Protein AF-A0A072NRT0-F1 (afdb_monomer_lite)

Structure (mmCIF, N/CA/C/O backbone):
data_AF-A0A072NRT0-F1
#
_entry.id   AF-A0A072NRT0-F1
#
loop_
_atom_site.group_PDB
_atom_site.id
_atom_site.type_symbol
_atom_site.label_atom_id
_atom_site.label_alt_id
_atom_site.label_comp_id
_atom_site.label_asym_id
_atom_site.label_entity_id
_atom_site.label_seq_id
_atom_site.pdbx_PDB_ins_code
_atom_site.Cartn_x
_atom_site.Cartn_y
_atom_site.Cartn_z
_atom_site.occupancy
_atom_site.B_iso_or_equiv
_atom_site.auth_seq_id
_atom_site.auth_comp_id
_atom_site.auth_asym_id
_atom_site.auth_atom_id
_atom_site.pdbx_PDB_model_num
ATOM 1 N N . MET A 1 1 ? -15.507 -9.420 -20.491 1.00 41.38 1 MET A N 1
ATOM 2 C CA . MET A 1 1 ? -14.315 -8.795 -19.876 1.00 41.38 1 MET A CA 1
ATOM 3 C C . MET A 1 1 ? -14.195 -7.370 -20.394 1.00 41.38 1 MET A C 1
ATOM 5 O O . MET A 1 1 ? -14.150 -7.195 -21.605 1.00 41.38 1 MET A O 1
ATOM 9 N N . ARG A 1 2 ? -14.222 -6.352 -19.523 1.00 48.41 2 ARG A N 1
ATOM 10 C CA . ARG A 1 2 ? -13.907 -4.970 -19.929 1.00 48.41 2 ARG A CA 1
ATOM 11 C C . ARG A 1 2 ? -12.390 -4.874 -20.108 1.00 48.41 2 ARG A C 1
ATOM 13 O O . ARG A 1 2 ? -11.661 -5.237 -19.193 1.00 48.41 2 ARG A O 1
ATOM 20 N N . LEU A 1 3 ? -11.928 -4.426 -21.275 1.00 56.47 3 LEU A N 1
ATOM 21 C CA . LEU A 1 3 ? -10.517 -4.104 -21.497 1.00 56.47 3 LEU A CA 1
ATOM 22 C C . LEU A 1 3 ? -10.153 -2.933 -20.578 1.00 56.47 3 LEU A C 1
ATOM 24 O O . LEU A 1 3 ? -10.643 -1.821 -20.771 1.00 56.47 3 LEU A O 1
ATOM 28 N N . VAL A 1 4 ? -9.339 -3.189 -19.554 1.00 70.00 4 VAL A N 1
ATOM 29 C CA . VAL A 1 4 ? -8.794 -2.120 -18.714 1.00 70.00 4 VAL A CA 1
ATOM 30 C C . VAL A 1 4 ? -7.742 -1.395 -19.544 1.00 70.00 4 VAL A C 1
ATOM 32 O O . VAL A 1 4 ? -6.797 -2.009 -20.040 1.00 70.00 4 VAL A O 1
ATOM 35 N N . ARG A 1 5 ? -7.935 -0.093 -19.756 1.00 84.75 5 ARG A N 1
ATOM 36 C CA . ARG A 1 5 ? -7.012 0.725 -20.542 1.00 84.75 5 ARG A CA 1
ATOM 37 C C . ARG A 1 5 ? -5.712 0.890 -19.754 1.00 84.75 5 ARG A C 1
ATOM 39 O O . ARG A 1 5 ? -5.728 1.504 -18.692 1.00 84.75 5 ARG A O 1
ATOM 46 N N . LYS A 1 6 ? -4.614 0.335 -20.270 1.00 91.56 6 LYS A N 1
ATOM 47 C CA . LYS A 1 6 ? -3.281 0.483 -19.673 1.00 91.56 6 LYS A CA 1
ATOM 48 C C . LYS A 1 6 ? -2.715 1.878 -19.947 1.00 91.56 6 LYS A C 1
ATOM 50 O O . LYS A 1 6 ? -2.965 2.456 -21.009 1.00 91.56 6 LYS A O 1
ATOM 55 N N . VAL A 1 7 ? -1.962 2.410 -18.988 1.00 94.25 7 VAL A N 1
ATOM 56 C CA . VAL A 1 7 ? -1.223 3.671 -19.125 1.00 94.25 7 VAL A CA 1
ATOM 57 C C . VAL A 1 7 ? 0.188 3.367 -19.615 1.00 94.25 7 VAL A C 1
ATOM 59 O O . VAL A 1 7 ? 0.830 2.442 -19.130 1.00 94.25 7 VAL A O 1
ATOM 62 N N . LYS A 1 8 ? 0.683 4.134 -20.584 1.00 94.94 8 LYS A N 1
ATOM 63 C CA . LYS A 1 8 ? 2.015 3.922 -21.158 1.00 94.94 8 LYS A CA 1
ATOM 64 C C . LYS A 1 8 ? 3.107 4.420 -20.221 1.00 94.94 8 LYS A C 1
ATOM 66 O O . LYS A 1 8 ? 3.031 5.565 -19.768 1.00 94.94 8 LYS A O 1
ATOM 71 N N . LEU A 1 9 ? 4.148 3.618 -20.004 1.00 95.00 9 LEU A N 1
ATOM 72 C CA . LEU A 1 9 ? 5.311 3.992 -19.194 1.00 95.00 9 LEU A CA 1
ATOM 73 C C . LEU A 1 9 ? 5.952 5.301 -19.683 1.00 95.00 9 LEU A C 1
ATOM 75 O O . LEU A 1 9 ? 6.331 6.149 -18.877 1.00 95.00 9 LEU A O 1
ATOM 79 N N . SER A 1 10 ? 6.036 5.497 -21.001 1.00 93.81 10 SER A N 1
ATOM 80 C CA . SER A 1 10 ? 6.596 6.709 -21.613 1.00 93.81 10 SER A CA 1
ATOM 81 C C . SER A 1 10 ? 5.848 7.999 -21.253 1.00 93.81 10 SER A C 1
ATOM 83 O O . SER A 1 10 ? 6.441 9.075 -21.297 1.00 93.81 10 SER A O 1
ATOM 85 N N . SER A 1 11 ? 4.569 7.895 -20.879 1.00 95.38 11 SER A N 1
ATOM 86 C CA . SER A 1 11 ? 3.707 9.033 -20.535 1.00 95.38 11 SER A CA 1
ATOM 87 C C . SER A 1 11 ? 3.702 9.395 -19.048 1.00 95.38 11 SER A C 1
ATOM 89 O O . SER A 1 11 ? 3.179 10.447 -18.682 1.00 95.38 11 SER A O 1
ATOM 91 N N . LEU A 1 12 ? 4.266 8.537 -18.194 1.00 95.19 12 LEU A N 1
ATOM 92 C CA . LEU A 1 12 ? 4.328 8.760 -16.753 1.00 95.19 12 LEU A CA 1
ATOM 93 C C . LEU A 1 12 ? 5.502 9.668 -16.373 1.00 95.19 12 LEU A C 1
ATOM 95 O O . LEU A 1 12 ? 6.533 9.711 -17.052 1.00 95.19 12 LEU A O 1
ATOM 99 N N . GLN A 1 13 ? 5.335 10.379 -15.257 1.00 96.50 13 GLN A N 1
ATOM 100 C CA . GLN A 1 13 ? 6.399 11.181 -14.666 1.00 96.50 13 GLN A CA 1
ATOM 101 C C . GLN A 1 13 ? 7.486 10.272 -14.099 1.00 96.50 13 GLN A C 1
ATOM 103 O O . GLN A 1 13 ? 7.207 9.209 -13.555 1.00 96.50 13 GLN A O 1
ATOM 108 N N . ASP A 1 14 ? 8.730 10.724 -14.183 1.00 96.69 14 ASP A N 1
ATOM 109 C CA . ASP A 1 14 ? 9.903 9.956 -13.765 1.00 96.69 14 ASP A CA 1
ATOM 110 C C . ASP A 1 14 ? 9.899 9.586 -12.271 1.00 96.69 14 ASP A C 1
ATOM 112 O O . ASP A 1 14 ? 10.478 8.570 -11.894 1.00 96.69 14 ASP A O 1
ATOM 116 N N . THR A 1 15 ? 9.200 10.363 -11.440 1.00 96.12 15 THR A N 1
ATOM 117 C CA . THR A 1 15 ? 9.034 10.137 -9.996 1.00 96.12 15 THR A CA 1
ATOM 118 C C . THR A 1 15 ? 7.866 9.219 -9.639 1.00 96.12 15 THR A C 1
ATOM 120 O O . THR A 1 15 ? 7.680 8.922 -8.464 1.00 96.12 15 THR A O 1
ATOM 123 N N . THR A 1 16 ? 7.041 8.800 -10.604 1.00 95.94 16 THR A N 1
ATOM 124 C CA . THR A 1 16 ? 5.929 7.884 -10.331 1.00 95.94 16 THR A CA 1
ATOM 125 C C . THR A 1 16 ? 6.471 6.525 -9.891 1.00 95.94 16 THR A C 1
ATOM 127 O O . THR A 1 16 ? 7.338 5.962 -10.559 1.00 95.94 16 THR A O 1
ATOM 130 N N . GLU A 1 17 ? 5.950 6.003 -8.782 1.00 96.31 17 GLU A N 1
ATOM 131 C CA . GLU A 1 17 ? 6.280 4.672 -8.274 1.00 96.31 17 GLU A CA 1
ATOM 132 C C . GLU A 1 17 ? 5.456 3.601 -8.998 1.00 96.31 17 GLU A C 1
ATOM 134 O O . GLU A 1 17 ? 4.252 3.751 -9.235 1.00 96.31 17 GLU A O 1
ATOM 139 N N . ILE A 1 18 ? 6.115 2.508 -9.372 1.00 95.75 18 ILE A N 1
ATOM 140 C CA . ILE A 1 18 ? 5.543 1.400 -10.133 1.00 95.75 18 ILE A CA 1
ATOM 141 C C . ILE A 1 18 ? 6.066 0.067 -9.593 1.00 95.75 18 ILE A C 1
ATOM 143 O O . ILE A 1 18 ? 7.194 -0.025 -9.109 1.00 95.75 18 ILE A O 1
ATOM 147 N N . ALA A 1 19 ? 5.255 -0.981 -9.692 1.00 94.94 19 ALA A N 1
ATOM 148 C CA . ALA A 1 19 ? 5.634 -2.322 -9.258 1.00 94.94 19 ALA A CA 1
ATOM 149 C C . ALA A 1 19 ? 4.965 -3.397 -10.117 1.00 94.94 19 ALA A C 1
ATOM 151 O O . ALA A 1 19 ? 3.938 -3.162 -10.761 1.00 94.94 19 ALA A O 1
ATOM 152 N N . ILE A 1 20 ? 5.535 -4.599 -10.081 1.00 93.06 20 ILE A N 1
ATOM 153 C CA . ILE A 1 20 ? 4.902 -5.802 -10.625 1.00 93.06 20 ILE A CA 1
ATOM 154 C C . ILE A 1 20 ? 3.913 -6.328 -9.583 1.00 93.06 20 ILE A C 1
ATOM 156 O O . ILE A 1 20 ? 4.223 -6.410 -8.388 1.00 93.06 20 ILE A O 1
ATOM 160 N N . LYS A 1 21 ? 2.707 -6.697 -10.018 1.00 90.81 21 LYS A N 1
ATOM 161 C CA . LYS A 1 21 ? 1.695 -7.257 -9.122 1.00 90.81 21 LYS A CA 1
ATOM 162 C C . LYS A 1 21 ? 2.211 -8.531 -8.441 1.00 90.81 21 LYS A C 1
ATOM 164 O O . LYS A 1 21 ? 2.641 -9.462 -9.109 1.00 90.81 21 LYS A O 1
ATOM 169 N N . GLY A 1 22 ? 2.135 -8.582 -7.110 1.00 85.50 22 GLY A N 1
ATOM 170 C CA . GLY A 1 22 ? 2.599 -9.724 -6.311 1.00 85.50 22 GLY A CA 1
ATOM 171 C C . GLY A 1 22 ? 4.094 -9.716 -5.971 1.00 85.50 22 GLY A C 1
ATOM 172 O O . GLY A 1 22 ? 4.556 -10.634 -5.300 1.00 85.50 22 GLY A O 1
ATOM 173 N N . HIS A 1 23 ? 4.839 -8.689 -6.387 1.00 87.06 23 HIS A N 1
ATOM 174 C CA . HIS A 1 23 ? 6.240 -8.492 -6.012 1.00 87.06 23 HIS A CA 1
ATOM 175 C C . HIS A 1 23 ? 6.389 -7.351 -4.994 1.00 87.06 23 HIS A C 1
ATOM 177 O O . HIS A 1 23 ? 5.575 -6.428 -4.957 1.00 87.06 23 HIS A O 1
ATOM 183 N N . SER A 1 24 ? 7.442 -7.417 -4.171 1.00 83.38 24 SER A N 1
ATOM 184 C CA . SER A 1 24 ? 7.760 -6.418 -3.137 1.00 83.38 24 SER A CA 1
ATOM 185 C C . SER A 1 24 ? 8.658 -5.273 -3.613 1.00 83.38 24 SER A C 1
ATOM 187 O O . SER A 1 24 ? 8.907 -4.334 -2.862 1.00 83.38 24 SER A O 1
ATOM 189 N N . THR A 1 25 ? 9.171 -5.348 -4.840 1.00 88.81 25 THR A N 1
ATOM 190 C CA . THR A 1 25 ? 10.088 -4.346 -5.388 1.00 88.81 25 THR A CA 1
ATOM 191 C C . THR A 1 25 ? 9.314 -3.191 -6.012 1.00 88.81 25 THR A C 1
ATOM 193 O O . THR A 1 25 ? 8.492 -3.401 -6.906 1.00 88.81 25 THR A O 1
ATOM 196 N N . ILE A 1 26 ? 9.618 -1.975 -5.558 1.00 92.06 26 ILE A N 1
ATOM 197 C CA . ILE A 1 26 ? 9.113 -0.724 -6.124 1.00 92.06 26 ILE A CA 1
ATOM 198 C C . ILE A 1 26 ? 10.231 -0.077 -6.932 1.00 92.06 26 ILE A C 1
ATOM 200 O O . ILE A 1 26 ? 11.374 -0.015 -6.483 1.00 92.06 26 ILE A O 1
ATOM 204 N N . TYR A 1 27 ? 9.867 0.425 -8.103 1.00 94.19 27 TYR A N 1
ATOM 205 C CA . TYR A 1 27 ? 10.720 1.232 -8.957 1.00 94.19 27 TYR A CA 1
ATOM 206 C C . TYR A 1 27 ? 10.100 2.608 -9.115 1.00 94.19 27 TYR A C 1
ATOM 208 O O . TYR A 1 27 ? 8.880 2.748 -9.179 1.00 94.19 27 TYR A O 1
ATOM 216 N N . THR A 1 28 ? 10.926 3.624 -9.288 1.00 96.94 28 THR A N 1
ATOM 217 C CA . THR A 1 28 ? 10.491 4.832 -9.983 1.00 96.94 28 THR A CA 1
ATOM 218 C C . THR A 1 28 ? 10.489 4.591 -11.494 1.00 96.94 28 THR A C 1
ATOM 220 O O . THR A 1 28 ? 11.251 3.776 -12.025 1.00 96.94 28 THR A O 1
ATOM 223 N N . VAL A 1 29 ? 9.663 5.333 -12.232 1.00 96.88 29 VAL A N 1
ATOM 224 C CA . VAL A 1 29 ? 9.674 5.305 -13.705 1.00 96.88 29 VAL A CA 1
ATOM 225 C C . VAL A 1 29 ? 11.071 5.612 -14.261 1.00 96.88 29 VAL A C 1
ATOM 227 O O . VAL A 1 29 ? 11.480 4.992 -15.244 1.00 96.88 29 VAL A O 1
ATOM 230 N N . ALA A 1 30 ? 11.824 6.524 -13.637 1.00 96.94 30 ALA A N 1
ATOM 231 C CA . ALA A 1 30 ? 13.206 6.818 -14.018 1.00 96.94 30 ALA A CA 1
ATOM 232 C C . ALA A 1 30 ? 14.136 5.605 -13.882 1.00 96.94 30 ALA A C 1
ATOM 234 O O . ALA A 1 30 ? 14.917 5.323 -14.795 1.00 96.94 30 ALA A O 1
ATOM 235 N N . GLU A 1 31 ? 14.055 4.886 -12.760 1.00 97.12 31 GLU A N 1
ATOM 236 C CA . GLU A 1 31 ? 14.852 3.680 -12.519 1.00 97.12 31 GLU A CA 1
ATOM 237 C C . GLU A 1 31 ? 14.515 2.593 -13.534 1.00 97.12 31 GLU A C 1
ATOM 239 O O . GLU A 1 31 ? 15.421 2.088 -14.198 1.00 97.12 31 GLU A O 1
ATOM 244 N N . LEU A 1 32 ? 13.226 2.323 -13.763 1.00 96.00 32 LEU A N 1
ATOM 245 C CA . LEU A 1 32 ? 12.824 1.310 -14.736 1.00 96.00 32 LEU A CA 1
ATOM 246 C C . LEU A 1 32 ? 13.261 1.685 -16.162 1.00 96.00 32 LEU A C 1
ATOM 248 O O . LEU A 1 32 ? 13.802 0.855 -16.895 1.00 96.00 32 LEU A O 1
ATOM 252 N N . LYS A 1 33 ? 13.101 2.955 -16.564 1.00 95.81 33 LYS A N 1
ATOM 253 C CA . LYS A 1 33 ? 13.602 3.446 -17.862 1.00 95.81 33 LYS A CA 1
ATOM 254 C C . LYS A 1 33 ? 15.116 3.261 -17.979 1.00 95.81 33 LYS A C 1
ATOM 256 O O . LYS A 1 33 ? 15.596 2.898 -19.054 1.00 95.81 33 LYS A O 1
ATOM 261 N N . ARG A 1 34 ? 15.877 3.489 -16.904 1.00 95.88 34 ARG A N 1
ATOM 262 C CA . ARG A 1 34 ? 17.330 3.280 -16.884 1.00 95.88 34 ARG A CA 1
ATOM 263 C C . ARG A 1 34 ? 17.687 1.804 -17.061 1.00 95.88 34 ARG A C 1
ATOM 265 O O . ARG A 1 34 ? 18.560 1.510 -17.877 1.00 95.88 34 ARG A O 1
ATOM 272 N N . GLU A 1 35 ? 17.028 0.889 -16.359 1.00 95.06 35 GLU A N 1
ATOM 273 C CA . GLU A 1 35 ? 17.268 -0.555 -16.512 1.00 95.06 35 GLU A CA 1
ATOM 274 C C . 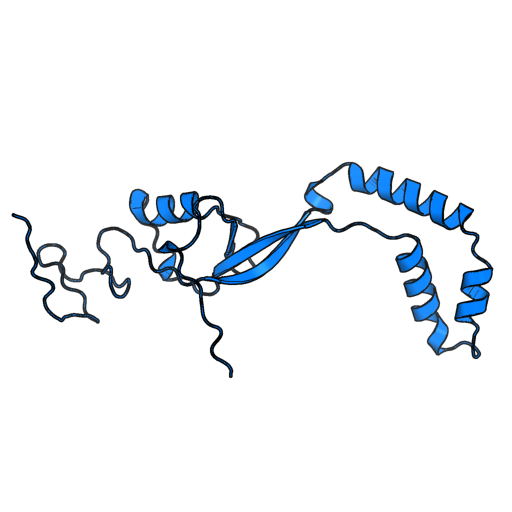GLU A 1 35 ? 16.996 -1.016 -17.950 1.00 95.06 35 GLU A C 1
ATOM 276 O O . GLU A 1 35 ? 17.834 -1.668 -18.575 1.00 95.06 35 GLU A O 1
ATOM 281 N N . ILE A 1 36 ? 15.889 -0.562 -18.540 1.00 94.25 36 ILE A N 1
ATOM 282 C CA . ILE A 1 36 ? 15.529 -0.897 -19.922 1.00 94.25 36 ILE A CA 1
ATOM 283 C C . ILE A 1 36 ? 16.538 -0.318 -20.926 1.00 94.25 36 ILE A C 1
ATOM 285 O O . ILE A 1 36 ? 17.052 -1.030 -21.791 1.00 94.25 36 ILE A O 1
ATOM 289 N N . LEU A 1 37 ? 16.810 0.987 -20.853 1.00 92.94 37 LEU A N 1
ATOM 290 C CA . LEU A 1 37 ? 17.530 1.713 -21.906 1.00 92.94 37 LEU A CA 1
ATOM 291 C C . LEU A 1 37 ? 19.054 1.633 -21.777 1.00 92.94 37 LEU A C 1
ATOM 293 O O . LEU A 1 37 ? 19.755 1.697 -22.793 1.00 92.94 37 LEU A O 1
ATOM 297 N N . VAL A 1 38 ? 19.566 1.531 -20.548 1.00 92.44 38 VAL A N 1
ATOM 298 C CA . VAL A 1 38 ? 21.004 1.557 -20.247 1.00 92.44 38 VAL A CA 1
ATOM 299 C C . VAL A 1 38 ? 21.530 0.157 -19.961 1.00 92.44 38 VAL A C 1
ATOM 301 O O . VAL A 1 38 ? 22.546 -0.221 -20.540 1.00 92.44 38 VAL A O 1
ATOM 304 N N . LEU A 1 39 ? 20.849 -0.608 -19.101 1.00 92.00 39 LEU A N 1
ATOM 305 C CA . LEU A 1 39 ? 21.281 -1.966 -18.735 1.00 92.00 39 LEU A CA 1
ATOM 306 C C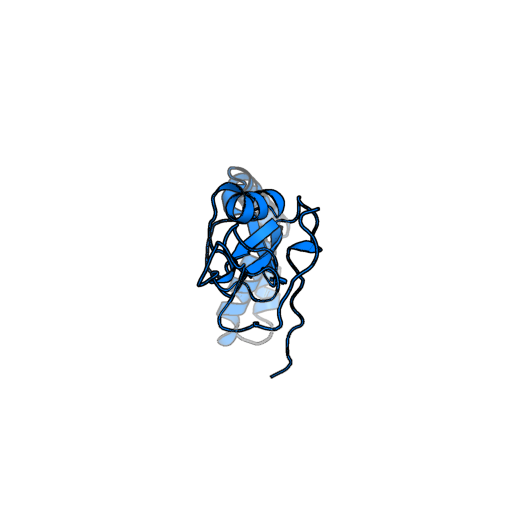 . LEU A 1 39 ? 20.785 -3.025 -19.726 1.00 92.00 39 LEU A C 1
ATOM 308 O O . LEU A 1 39 ? 21.363 -4.103 -19.834 1.00 92.00 39 LEU A O 1
ATOM 312 N N . GLY A 1 40 ? 19.774 -2.681 -20.519 1.00 89.44 40 GLY A N 1
ATOM 313 C CA . GLY A 1 40 ? 19.260 -3.527 -21.581 1.00 89.44 40 GLY A CA 1
ATOM 314 C C . GLY A 1 40 ? 18.240 -4.563 -21.107 1.00 89.44 40 GLY A C 1
ATOM 315 O O . GLY A 1 40 ? 18.006 -5.547 -21.813 1.00 89.44 40 GLY A O 1
ATOM 316 N N . GLU A 1 41 ? 17.655 -4.370 -19.924 1.00 91.31 41 GLU A N 1
ATOM 317 C CA . GLU A 1 41 ? 16.766 -5.346 -19.298 1.00 91.31 41 GLU A CA 1
ATOM 318 C C . GLU A 1 41 ? 15.387 -5.383 -19.979 1.00 91.31 41 GLU A C 1
ATOM 320 O O . GLU A 1 41 ? 14.746 -4.343 -20.167 1.00 91.31 41 GLU A O 1
ATOM 325 N N . PRO A 1 42 ? 14.893 -6.565 -20.391 1.00 90.06 42 PRO A N 1
ATOM 326 C CA . PRO A 1 42 ? 13.681 -6.673 -21.193 1.00 90.06 42 PRO A CA 1
ATOM 327 C C . PRO A 1 42 ? 12.408 -6.721 -20.328 1.00 90.06 42 PRO A C 1
ATOM 329 O O . PRO A 1 42 ? 11.604 -7.639 -20.458 1.00 90.06 42 PRO A O 1
ATOM 332 N N . HIS A 1 43 ? 12.189 -5.708 -19.485 1.00 91.56 43 HIS A N 1
ATOM 333 C CA . HIS A 1 43 ? 11.021 -5.620 -18.584 1.00 91.56 43 HIS A CA 1
ATOM 334 C C . HIS A 1 43 ? 9.659 -5.638 -19.298 1.00 91.56 43 HIS A C 1
ATOM 336 O O . HIS A 1 43 ? 8.654 -6.024 -18.711 1.00 91.56 43 HIS A O 1
ATOM 342 N N . HIS A 1 44 ? 9.634 -5.291 -20.587 1.00 88.56 44 HIS A N 1
ATOM 343 C CA . HIS A 1 44 ? 8.460 -5.384 -21.463 1.00 88.56 44 HIS A CA 1
ATOM 344 C C . HIS A 1 44 ? 7.973 -6.818 -21.732 1.00 88.56 44 HIS A C 1
ATOM 346 O O . HIS A 1 44 ? 6.903 -6.992 -22.308 1.00 88.56 44 HIS A O 1
ATOM 352 N N . LEU A 1 45 ? 8.762 -7.839 -21.380 1.00 87.50 45 LEU A N 1
ATOM 353 C CA . LEU A 1 45 ? 8.364 -9.246 -21.477 1.00 87.50 45 LEU A CA 1
ATOM 354 C C . LEU A 1 45 ? 7.592 -9.728 -20.244 1.00 87.50 45 LEU A C 1
ATOM 356 O O . LEU A 1 45 ? 7.005 -10.807 -20.287 1.00 87.50 45 LEU A O 1
ATOM 360 N N . THR A 1 46 ? 7.613 -8.955 -19.159 1.00 86.62 46 THR A N 1
ATOM 361 C CA . THR A 1 46 ? 6.872 -9.249 -17.935 1.00 86.62 46 THR A CA 1
ATOM 362 C C . THR A 1 46 ? 5.544 -8.504 -17.974 1.00 86.62 46 THR A C 1
ATOM 364 O O . THR A 1 46 ? 5.509 -7.289 -18.176 1.00 86.62 46 THR A O 1
ATOM 367 N N . ASP A 1 47 ? 4.450 -9.234 -17.782 1.00 78.75 47 ASP A N 1
ATOM 368 C CA . ASP A 1 47 ? 3.112 -8.659 -17.664 1.00 78.75 47 ASP A CA 1
ATOM 369 C C . ASP A 1 47 ? 2.838 -8.158 -16.228 1.00 78.75 47 ASP A C 1
ATOM 371 O O . ASP A 1 47 ? 3.648 -8.328 -15.321 1.00 78.75 47 ASP A O 1
ATOM 375 N N . ASP A 1 48 ? 1.688 -7.514 -16.018 1.00 91.44 48 ASP A N 1
ATOM 376 C CA . ASP A 1 48 ? 1.191 -7.084 -14.698 1.00 91.44 48 ASP A CA 1
ATOM 377 C C . ASP A 1 48 ? 1.983 -5.988 -13.962 1.00 91.44 48 ASP A C 1
ATOM 379 O O . ASP A 1 48 ? 2.056 -5.968 -12.732 1.00 91.44 48 ASP A O 1
ATOM 383 N N . TRP A 1 49 ? 2.489 -5.003 -14.703 1.00 95.19 49 TRP A N 1
ATOM 384 C CA . TRP A 1 49 ? 2.970 -3.739 -14.136 1.00 95.19 49 TRP A CA 1
ATOM 385 C C . TRP A 1 49 ? 1.820 -2.816 -13.725 1.00 95.19 49 TRP A C 1
ATOM 387 O O . TRP A 1 49 ? 0.828 -2.696 -14.448 1.00 95.19 49 TRP A O 1
ATOM 397 N N . TYR A 1 50 ? 1.974 -2.117 -12.601 1.00 96.12 50 TYR A N 1
ATOM 398 C CA . TYR A 1 50 ? 1.002 -1.156 -12.082 1.00 96.12 50 TYR A CA 1
ATOM 399 C C . TYR A 1 50 ? 1.687 0.084 -11.519 1.00 96.12 50 TYR A C 1
ATOM 401 O O . TYR A 1 50 ? 2.769 -0.004 -10.941 1.00 96.12 50 TYR A O 1
ATOM 409 N N . ALA A 1 51 ? 1.016 1.228 -11.642 1.00 95.06 51 ALA A N 1
ATOM 410 C CA . ALA A 1 51 ? 1.302 2.384 -10.807 1.00 95.06 51 ALA A CA 1
ATOM 411 C C . ALA A 1 51 ? 0.890 2.047 -9.377 1.00 95.06 51 ALA A C 1
ATOM 413 O O . ALA A 1 51 ? -0.202 1.502 -9.160 1.00 95.06 51 ALA A O 1
ATOM 414 N N 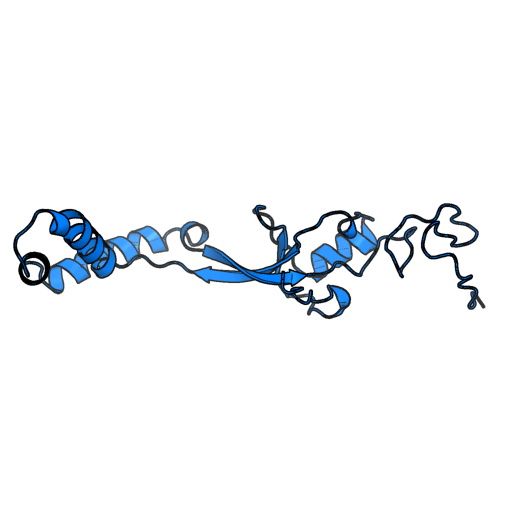. VAL A 1 52 ? 1.764 2.362 -8.429 1.00 94.38 52 VAL A N 1
ATOM 415 C CA . VAL A 1 52 ? 1.502 2.138 -7.014 1.00 94.38 52 VAL A CA 1
ATOM 416 C C . VAL A 1 52 ? 1.384 3.454 -6.273 1.00 94.38 52 VAL A C 1
ATOM 418 O O . VAL A 1 52 ? 2.010 4.452 -6.632 1.00 94.38 52 VAL A O 1
ATOM 421 N N . LYS A 1 53 ? 0.557 3.452 -5.234 1.00 92.12 53 LYS A N 1
ATOM 422 C CA . LYS A 1 53 ? 0.435 4.566 -4.305 1.00 92.12 53 LYS A CA 1
ATOM 423 C C . LYS A 1 53 ? 0.775 4.069 -2.914 1.00 92.12 53 LYS A C 1
ATOM 425 O O . LYS A 1 53 ? 0.201 3.085 -2.452 1.00 92.12 53 LYS A O 1
ATOM 430 N N . LYS A 1 54 ? 1.723 4.740 -2.265 1.00 89.12 54 LYS A N 1
ATOM 431 C CA . LYS A 1 54 ? 2.057 4.464 -0.874 1.00 89.12 54 LYS A CA 1
ATOM 432 C C . LYS A 1 54 ? 0.893 4.882 0.017 1.00 89.12 54 LYS A C 1
ATOM 434 O O . LYS A 1 54 ? 0.457 6.031 -0.016 1.00 89.12 54 LYS A O 1
ATOM 439 N N . GLU A 1 55 ? 0.438 3.945 0.825 1.00 89.50 55 GLU A N 1
ATOM 440 C CA . GLU A 1 55 ? -0.590 4.129 1.835 1.00 89.50 55 GLU A CA 1
ATOM 441 C C . GLU A 1 55 ? -0.001 3.827 3.213 1.00 89.50 55 GLU A C 1
ATOM 443 O O . GLU A 1 55 ? 1.030 3.156 3.352 1.00 89.50 55 GLU A O 1
ATOM 448 N N . ARG A 1 56 ? -0.653 4.358 4.248 1.00 87.00 56 ARG A N 1
ATOM 449 C CA . ARG A 1 56 ? -0.289 4.098 5.639 1.00 87.00 56 ARG A CA 1
ATOM 450 C C . ARG A 1 56 ? -1.478 3.474 6.342 1.00 87.00 56 ARG A C 1
ATOM 452 O O . ARG A 1 56 ? -2.552 4.066 6.403 1.00 87.00 56 ARG A O 1
ATOM 459 N N . TRP A 1 57 ? -1.281 2.276 6.863 1.00 88.69 57 TRP A N 1
ATOM 460 C CA . TRP A 1 57 ? -2.231 1.649 7.762 1.00 88.69 57 TRP A CA 1
ATOM 461 C C . TRP A 1 57 ? -2.053 2.233 9.166 1.00 88.69 57 TRP A C 1
ATOM 463 O O . TRP A 1 57 ? -0.939 2.573 9.568 1.00 88.69 57 TRP A O 1
ATOM 473 N N . SER A 1 58 ? -3.156 2.368 9.897 1.00 88.50 58 SER A N 1
ATOM 474 C CA . SER A 1 58 ? -3.156 2.770 11.300 1.00 88.50 58 SER A CA 1
ATOM 475 C C . SER A 1 58 ? -4.116 1.864 12.063 1.00 88.50 58 SER A C 1
ATOM 477 O O . SER A 1 58 ? -5.257 1.708 11.617 1.00 88.50 58 SER A O 1
ATOM 479 N N . PRO A 1 59 ? -3.696 1.274 13.193 1.00 92.06 59 PRO A N 1
ATOM 480 C CA . PRO A 1 59 ? -4.599 0.509 14.039 1.00 92.06 59 PRO A CA 1
ATOM 481 C C . PRO A 1 59 ? -5.656 1.426 14.673 1.00 92.06 59 PRO A C 1
ATOM 483 O O . PRO A 1 59 ? -5.386 2.594 14.963 1.00 92.06 59 PRO A O 1
ATOM 486 N N . SER A 1 60 ? -6.847 0.876 14.909 1.00 96.31 60 SER A N 1
ATOM 487 C CA . SER A 1 60 ? -7.950 1.536 15.613 1.00 96.31 60 SER A CA 1
ATOM 488 C C . SER A 1 60 ? -8.410 0.637 16.751 1.00 96.31 60 SER A C 1
ATOM 490 O O . SER A 1 60 ? -8.950 -0.442 16.505 1.00 96.31 60 SER A O 1
ATOM 492 N N . ALA A 1 61 ? -8.194 1.077 17.991 1.00 97.44 61 ALA A N 1
ATOM 493 C CA . ALA A 1 61 ? -8.652 0.370 19.182 1.00 97.44 61 ALA A CA 1
ATOM 494 C C . ALA A 1 61 ? -10.171 0.157 19.147 1.00 97.44 61 ALA A C 1
ATOM 496 O O . ALA A 1 61 ? -10.645 -0.931 19.457 1.00 97.44 61 ALA A O 1
ATOM 497 N N . GLN A 1 62 ? -10.916 1.177 18.709 1.00 97.12 62 GLN A N 1
ATOM 498 C CA . GLN A 1 62 ? -12.366 1.109 18.562 1.00 97.12 62 GLN A CA 1
ATOM 499 C C . GLN A 1 62 ? -12.766 0.005 17.581 1.00 97.12 62 GLN A C 1
ATOM 501 O O . GLN A 1 62 ? -13.511 -0.894 17.952 1.00 97.12 62 GLN A O 1
ATOM 506 N N . SER A 1 63 ? -12.197 0.004 16.373 1.00 96.62 63 SER A N 1
ATOM 507 C CA . SER A 1 63 ? -12.538 -1.003 15.362 1.00 96.62 63 SER A CA 1
ATOM 508 C C . SER A 1 63 ? -12.108 -2.414 15.766 1.00 96.62 63 SER A C 1
ATOM 510 O O . SER A 1 63 ? -12.762 -3.374 15.385 1.00 96.62 63 SER A O 1
ATOM 512 N N . MET A 1 64 ? -11.022 -2.560 16.535 1.00 96.44 64 MET A N 1
ATOM 513 C CA . MET A 1 64 ? -10.615 -3.856 17.093 1.00 96.44 64 MET A CA 1
ATOM 514 C C . MET A 1 64 ? -11.628 -4.396 18.107 1.00 96.44 64 MET A C 1
ATOM 516 O O . MET A 1 64 ? -11.891 -5.595 18.126 1.00 96.44 64 MET A O 1
ATOM 520 N N . ILE A 1 65 ? -12.168 -3.522 18.956 1.00 96.62 65 ILE A N 1
ATOM 521 C CA . ILE A 1 65 ? -13.171 -3.879 19.962 1.00 96.62 65 ILE A CA 1
ATOM 522 C C . ILE A 1 65 ? -14.508 -4.200 19.290 1.00 96.62 65 ILE A C 1
ATOM 524 O O . ILE A 1 65 ? -15.071 -5.251 19.571 1.00 96.62 65 ILE A O 1
ATOM 528 N N . GLU A 1 66 ? -14.966 -3.345 18.371 1.00 95.62 66 GLU A N 1
ATOM 529 C CA . GLU A 1 66 ? -16.193 -3.552 17.589 1.00 95.62 66 GLU A CA 1
ATOM 530 C C . GLU A 1 66 ? -16.139 -4.890 16.844 1.00 95.62 66 GLU A C 1
ATOM 532 O O . GLU A 1 66 ? -17.007 -5.728 17.037 1.00 95.62 66 GLU A O 1
ATOM 537 N N . GLN A 1 67 ? -15.058 -5.164 16.103 1.00 95.75 67 GLN A N 1
ATOM 538 C CA . GLN A 1 67 ? -14.910 -6.435 15.381 1.00 95.75 67 GLN A CA 1
ATOM 539 C C . GLN A 1 67 ? -14.926 -7.660 16.298 1.00 95.75 67 GLN A C 1
ATOM 541 O O . GLN A 1 67 ? -15.410 -8.714 15.893 1.00 95.75 67 GLN A O 1
ATOM 546 N N . TYR A 1 68 ? -14.370 -7.548 17.507 1.00 95.44 68 TYR A N 1
ATOM 547 C CA . TYR A 1 68 ? -14.411 -8.640 18.474 1.00 95.44 68 TYR A CA 1
ATOM 548 C C . TYR A 1 68 ? -15.836 -8.872 18.988 1.00 95.44 68 TYR A C 1
ATOM 550 O O . TYR A 1 68 ? -16.293 -10.012 18.993 1.00 95.44 68 TYR A O 1
ATOM 558 N N . ILE A 1 69 ? -16.545 -7.808 19.373 1.00 95.12 69 ILE A N 1
ATOM 559 C CA . ILE A 1 69 ? -17.940 -7.891 19.825 1.00 95.12 69 ILE A CA 1
ATOM 560 C C . ILE A 1 69 ? -18.819 -8.473 18.712 1.00 95.12 69 ILE A C 1
ATOM 562 O O . ILE A 1 69 ? -19.514 -9.459 18.951 1.00 95.12 69 ILE A O 1
ATOM 566 N N . ASP A 1 70 ? -18.709 -7.946 17.490 1.00 93.81 70 ASP A N 1
ATOM 567 C CA . ASP A 1 70 ? -19.439 -8.426 16.313 1.00 93.81 70 ASP A CA 1
ATOM 568 C C . ASP A 1 70 ? -19.188 -9.920 16.065 1.00 93.81 70 ASP A C 1
ATOM 570 O O . ASP A 1 70 ? -20.110 -10.664 15.740 1.00 93.81 70 ASP A O 1
ATOM 574 N N . SER A 1 71 ? -17.944 -10.385 16.245 1.00 94.25 71 SER A N 1
ATOM 575 C CA . SER A 1 71 ? -17.589 -11.795 16.029 1.00 94.25 71 SER A CA 1
ATOM 576 C C . SER A 1 71 ? -18.205 -12.763 17.043 1.00 94.25 71 SER A C 1
ATOM 578 O O . SER A 1 71 ? -18.312 -13.952 16.751 1.00 94.25 71 SER A O 1
ATOM 580 N N . GLU A 1 72 ? -18.625 -12.265 18.207 1.00 94.19 72 GLU A N 1
ATOM 581 C CA . GLU A 1 72 ? -19.274 -13.049 19.263 1.00 94.19 72 GLU A CA 1
ATOM 582 C C . GLU A 1 72 ? -20.807 -12.880 19.258 1.00 94.19 72 GLU A C 1
ATOM 584 O O . GLU A 1 72 ? -21.515 -13.665 19.889 1.00 94.19 72 GLU A O 1
ATOM 589 N N . ALA A 1 73 ? -21.337 -11.879 18.546 1.00 90.38 73 ALA A N 1
ATOM 590 C CA . ALA A 1 73 ? -22.750 -11.499 18.589 1.00 90.38 73 ALA A CA 1
ATOM 591 C C . ALA A 1 73 ? -23.702 -12.535 17.957 1.00 90.38 73 ALA A C 1
ATOM 593 O O . ALA A 1 73 ? -24.870 -12.593 18.338 1.00 90.38 73 ALA A O 1
ATOM 594 N N . ASP A 1 74 ? -23.215 -13.387 17.047 1.00 89.56 74 ASP A N 1
ATOM 595 C CA . ASP A 1 74 ? -24.027 -14.359 16.291 1.00 89.56 74 ASP A CA 1
ATOM 596 C C . ASP A 1 74 ? -24.838 -15.330 17.178 1.00 89.56 74 ASP A C 1
ATOM 598 O O . ASP A 1 74 ? -25.917 -15.782 16.785 1.00 89.56 74 ASP A O 1
ATOM 602 N N . GLU A 1 75 ? -24.334 -15.669 18.370 1.00 90.38 75 GLU A N 1
ATOM 603 C CA . GLU A 1 75 ? -25.000 -16.583 19.316 1.00 90.38 75 GLU A CA 1
ATOM 604 C C . GLU A 1 75 ? -25.703 -15.860 20.479 1.00 90.38 75 GLU A C 1
ATOM 606 O O . GLU A 1 75 ? -26.284 -16.505 21.360 1.00 90.38 75 GLU A O 1
ATOM 611 N N . MET A 1 76 ? -25.655 -14.529 20.501 1.00 94.44 76 MET A N 1
ATOM 612 C CA . MET A 1 76 ? -26.156 -13.716 21.606 1.00 94.44 76 MET A CA 1
ATOM 613 C C . MET A 1 76 ? -27.593 -13.245 21.359 1.00 94.44 76 MET A C 1
ATOM 615 O O . MET A 1 76 ? -28.188 -13.457 20.302 1.00 94.44 76 MET A O 1
ATOM 619 N N . TYR A 1 77 ? -28.203 -12.657 22.388 1.00 91.88 77 TYR A N 1
ATOM 620 C CA . TYR A 1 77 ? -29.525 -12.054 22.247 1.00 91.88 77 TYR A CA 1
ATOM 621 C C . TYR A 1 77 ? -29.437 -10.722 21.484 1.00 91.88 77 TYR A C 1
ATOM 623 O O . TYR A 1 77 ? -28.381 -10.098 21.433 1.00 91.88 77 TYR A O 1
ATOM 631 N N . GLU A 1 78 ? -30.559 -10.305 20.897 1.00 92.44 78 GLU A N 1
ATOM 632 C CA . GLU A 1 78 ? -30.687 -9.042 20.155 1.00 92.44 78 GLU A CA 1
ATOM 633 C C . GLU A 1 78 ? -30.170 -7.847 20.979 1.00 92.44 78 GLU A C 1
ATOM 635 O O . GLU A 1 78 ? -30.425 -7.772 22.183 1.00 92.44 78 GLU A O 1
ATOM 640 N N . ASP A 1 79 ? -29.427 -6.946 20.333 1.00 93.56 79 ASP A N 1
ATOM 641 C CA . ASP A 1 79 ? -28.787 -5.752 20.912 1.00 93.56 79 ASP A CA 1
ATOM 642 C C . ASP A 1 79 ? -27.715 -6.030 21.993 1.00 93.56 79 ASP A C 1
ATOM 644 O O . ASP A 1 79 ? -27.284 -5.128 22.720 1.00 93.56 79 ASP A O 1
ATOM 648 N N . TRP A 1 80 ? -27.268 -7.283 22.155 1.00 96.38 80 TRP A N 1
ATOM 649 C CA . TRP A 1 80 ? -26.197 -7.612 23.104 1.00 96.38 80 TRP A CA 1
ATOM 650 C C . TRP A 1 80 ? -24.885 -6.887 22.781 1.00 96.38 80 TRP A C 1
ATOM 652 O O . TRP A 1 80 ? -24.185 -6.455 23.696 1.00 96.38 80 TRP A O 1
ATOM 662 N N . ASP A 1 81 ? -24.561 -6.755 21.501 1.00 94.31 81 ASP A N 1
ATOM 663 C CA . ASP A 1 81 ? -23.395 -6.055 20.971 1.00 94.31 81 ASP A CA 1
ATOM 664 C C . ASP A 1 81 ? -23.391 -4.568 21.346 1.00 94.31 81 ASP A C 1
ATOM 666 O O . ASP A 1 81 ? -22.383 -4.059 21.846 1.00 94.31 81 ASP A O 1
ATOM 670 N N . GLU A 1 82 ? -24.536 -3.893 21.211 1.00 94.00 82 GLU A N 1
ATOM 671 C CA . GLU A 1 82 ? -24.697 -2.499 21.636 1.00 94.00 82 GLU A CA 1
ATOM 672 C C . GLU A 1 82 ? -24.428 -2.353 23.144 1.00 94.00 82 GLU A C 1
ATOM 674 O O . GLU A 1 82 ? -23.621 -1.519 23.567 1.00 94.00 82 GLU A O 1
ATOM 679 N N . LEU A 1 83 ? -25.022 -3.225 23.966 1.00 95.31 83 LEU A N 1
ATOM 680 C CA . LEU A 1 83 ? -24.826 -3.226 25.422 1.00 95.31 83 LEU A CA 1
ATOM 681 C C . LEU A 1 83 ? -23.385 -3.570 25.830 1.00 95.31 83 LEU A C 1
ATOM 683 O O . LEU A 1 83 ? -22.853 -3.018 26.801 1.00 95.31 83 LEU A O 1
ATOM 687 N N . ALA A 1 84 ? -22.745 -4.494 25.113 1.00 94.50 84 ALA A N 1
ATOM 688 C CA . ALA A 1 84 ? -21.353 -4.861 25.335 1.00 94.50 84 ALA A CA 1
ATOM 689 C C . ALA A 1 84 ? -20.430 -3.670 25.048 1.00 94.50 84 ALA A C 1
ATOM 691 O O . ALA A 1 84 ? -19.508 -3.407 25.827 1.00 94.50 84 ALA A O 1
ATOM 692 N N . MET A 1 85 ? -20.716 -2.908 23.990 1.00 94.56 85 MET A N 1
ATOM 693 C CA . MET A 1 85 ? -19.966 -1.704 23.650 1.00 94.56 85 MET A CA 1
ATOM 694 C C . MET A 1 85 ? -20.172 -0.585 24.683 1.00 94.56 85 MET A C 1
ATOM 696 O O . MET A 1 85 ? -19.205 0.069 25.075 1.00 94.56 85 MET A O 1
ATOM 700 N N . GLU A 1 86 ? -21.388 -0.410 25.215 1.00 95.56 86 GLU A N 1
ATOM 701 C CA . GLU A 1 86 ? -21.677 0.566 26.283 1.00 95.56 86 GLU A CA 1
ATOM 702 C C . GLU A 1 86 ? -20.910 0.297 27.589 1.00 95.56 86 GLU A C 1
ATOM 704 O O . GLU A 1 86 ? -20.644 1.218 28.368 1.00 95.56 86 GLU A O 1
ATOM 709 N N . CYS A 1 87 ? -20.516 -0.955 27.840 1.00 95.81 87 CYS A N 1
ATOM 710 C CA . CYS A 1 87 ? -19.713 -1.316 29.009 1.00 95.81 87 CYS A CA 1
ATOM 711 C C . CYS A 1 87 ? -18.259 -0.821 28.921 1.00 95.81 87 CYS A C 1
ATOM 713 O O . CYS A 1 87 ? -17.551 -0.802 29.935 1.00 95.81 87 CYS A O 1
ATOM 715 N N . ILE A 1 88 ? -17.793 -0.434 27.732 1.00 95.31 88 ILE A N 1
ATOM 716 C CA . ILE A 1 88 ? -16.413 -0.024 27.480 1.00 95.31 88 ILE A CA 1
ATOM 717 C C . ILE A 1 88 ? -16.348 1.501 27.440 1.00 95.31 88 ILE A C 1
ATOM 719 O O . ILE A 1 88 ? -16.931 2.160 26.584 1.00 95.31 88 ILE A O 1
ATOM 723 N N . SER A 1 89 ? -15.603 2.094 28.371 1.00 96.44 89 SER A N 1
ATOM 724 C CA . SER A 1 89 ? -15.469 3.549 28.418 1.00 96.44 89 SER A CA 1
ATOM 725 C C . SER A 1 89 ? -14.551 4.079 27.313 1.00 96.44 89 SER A C 1
ATOM 727 O O . SER A 1 89 ? -13.524 3.477 26.993 1.00 96.44 89 SER A O 1
ATOM 729 N N . PHE A 1 90 ? -14.851 5.283 26.815 1.00 95.75 90 PHE A N 1
ATOM 730 C CA . PHE A 1 90 ? -13.963 6.007 25.896 1.00 95.75 90 PHE A CA 1
ATOM 731 C C . PHE A 1 90 ? -12.539 6.166 26.455 1.00 95.75 90 PHE A C 1
ATOM 733 O O . PHE A 1 90 ? -11.573 6.030 25.717 1.00 95.75 90 PHE A O 1
ATOM 740 N N . GLU A 1 91 ? -12.383 6.349 27.773 1.00 97.69 91 GLU A N 1
ATOM 741 C CA . GLU A 1 91 ? -11.062 6.433 28.415 1.00 97.69 91 GLU A CA 1
ATOM 742 C C . GLU A 1 91 ? -10.254 5.129 28.273 1.00 97.69 91 GLU A C 1
ATOM 744 O O . GLU A 1 91 ? -9.030 5.162 28.128 1.00 97.69 91 GLU A O 1
ATOM 749 N N . ALA A 1 92 ? -10.912 3.966 28.330 1.00 97.31 92 ALA A N 1
ATOM 750 C CA . ALA A 1 92 ? -10.246 2.688 28.105 1.00 97.31 92 ALA A CA 1
ATOM 751 C C . ALA A 1 92 ? -9.808 2.547 26.639 1.00 97.31 92 ALA A C 1
ATOM 753 O O . ALA A 1 92 ? -8.671 2.141 26.388 1.00 97.31 92 ALA A O 1
ATOM 754 N N . ILE A 1 93 ? -10.668 2.944 25.695 1.00 97.81 93 ILE A N 1
ATOM 755 C CA . ILE A 1 93 ? -10.359 2.953 24.257 1.00 97.81 93 ILE A CA 1
ATOM 756 C C . ILE A 1 93 ? -9.157 3.862 23.979 1.00 97.81 93 ILE A C 1
ATOM 758 O O . ILE A 1 93 ? -8.202 3.419 23.345 1.00 97.81 93 ILE A O 1
ATOM 762 N N . ASP A 1 94 ? -9.139 5.078 24.530 1.00 98.06 94 ASP A N 1
ATOM 763 C CA . ASP A 1 94 ? -8.038 6.035 24.362 1.00 98.06 94 ASP A CA 1
ATOM 764 C C . ASP A 1 94 ? -6.709 5.494 24.906 1.00 98.06 94 ASP A C 1
ATOM 766 O O . ASP A 1 94 ? -5.657 5.663 24.288 1.00 98.06 94 ASP A O 1
ATOM 770 N N . LYS A 1 95 ? -6.731 4.802 26.053 1.00 98.12 95 LYS A N 1
ATOM 771 C CA . LYS A 1 95 ? -5.528 4.169 26.618 1.00 98.12 95 LYS A CA 1
ATOM 772 C C . LYS A 1 95 ? -4.995 3.057 25.722 1.00 98.12 95 LYS A C 1
ATOM 774 O O . LYS A 1 95 ? -3.783 2.958 25.543 1.00 98.12 95 LYS A O 1
ATOM 779 N N . ILE A 1 96 ? -5.879 2.231 25.164 1.00 97.62 96 ILE A N 1
ATOM 780 C CA . ILE A 1 96 ? -5.490 1.180 24.218 1.00 97.62 96 ILE A CA 1
ATOM 781 C C . ILE A 1 96 ? -4.942 1.820 22.941 1.00 97.62 96 ILE A C 1
ATOM 783 O O . ILE A 1 96 ? -3.867 1.429 22.490 1.00 97.62 96 ILE A O 1
ATOM 787 N N . GLN A 1 97 ? -5.611 2.843 22.405 1.00 97.94 97 GLN A N 1
ATOM 788 C CA . GLN A 1 97 ? -5.147 3.565 21.222 1.00 97.94 97 GLN A CA 1
ATOM 789 C C . GLN A 1 97 ? -3.760 4.170 21.447 1.00 97.94 97 GLN A C 1
ATOM 791 O O . GLN A 1 97 ? -2.885 3.993 20.610 1.00 97.94 97 GLN A O 1
ATOM 796 N N . ALA A 1 98 ? -3.508 4.789 22.602 1.00 97.38 98 ALA A N 1
ATOM 797 C CA . ALA A 1 98 ? -2.197 5.349 22.924 1.00 97.38 98 ALA A CA 1
ATOM 798 C C . ALA A 1 98 ? -1.0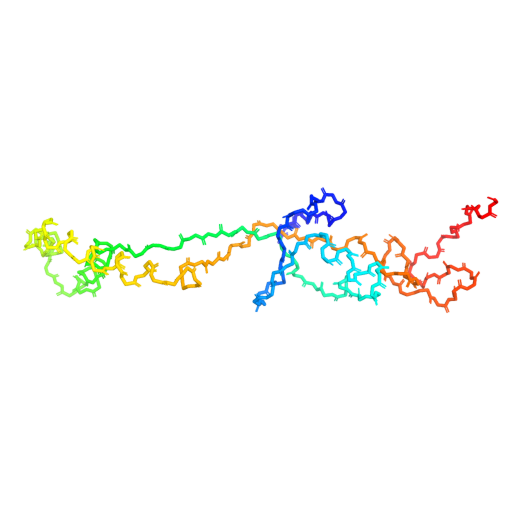86 4.283 22.962 1.00 97.38 98 ALA A C 1
ATOM 800 O O . ALA A 1 98 ? 0.046 4.552 22.557 1.00 97.38 98 ALA A O 1
ATOM 801 N N . ILE A 1 99 ? -1.396 3.067 23.430 1.00 96.50 99 ILE A N 1
ATOM 802 C CA . ILE A 1 99 ? -0.463 1.932 23.377 1.00 96.50 99 ILE A CA 1
ATOM 803 C C . ILE A 1 99 ? -0.212 1.529 21.921 1.00 96.50 99 ILE A C 1
ATOM 805 O O . ILE A 1 99 ? 0.944 1.383 21.529 1.00 96.50 99 ILE A O 1
ATOM 809 N N . LEU A 1 100 ? -1.267 1.388 21.114 1.00 94.62 100 LEU A N 1
ATOM 810 C CA . LEU A 1 100 ? -1.152 1.044 19.697 1.00 94.62 100 LEU A CA 1
ATOM 811 C C . LEU A 1 100 ? -0.322 2.091 18.941 1.00 94.62 100 LEU A C 1
ATOM 813 O O . LEU A 1 100 ? 0.644 1.735 18.272 1.00 94.62 100 LEU A O 1
ATOM 817 N N . ASP A 1 101 ? -0.615 3.375 19.112 1.00 92.75 101 ASP A N 1
ATOM 818 C CA . ASP A 1 101 ? 0.127 4.468 18.482 1.00 92.75 101 ASP A CA 1
ATOM 819 C C . ASP A 1 101 ? 1.604 4.453 18.895 1.00 92.75 101 ASP A C 1
ATOM 821 O O . ASP A 1 101 ? 2.492 4.600 18.053 1.00 92.75 101 ASP A O 1
ATOM 825 N N . CYS A 1 102 ? 1.893 4.231 20.181 1.00 91.94 102 CYS A N 1
ATOM 826 C CA . CYS A 1 102 ? 3.260 4.136 20.690 1.00 91.94 102 CYS A CA 1
ATOM 827 C C . CYS A 1 102 ? 4.023 2.956 20.077 1.00 91.94 102 CYS A C 1
ATOM 829 O O . CYS A 1 102 ? 5.172 3.114 19.675 1.00 91.94 102 CYS A O 1
ATOM 831 N N . GLU A 1 103 ? 3.410 1.776 19.992 1.00 91.31 103 GLU A N 1
ATOM 832 C CA . GLU A 1 103 ? 4.082 0.576 19.492 1.00 91.31 103 GLU A CA 1
ATOM 833 C C . GLU A 1 103 ? 4.232 0.592 17.969 1.00 91.31 103 GLU A C 1
ATOM 835 O O . GLU A 1 103 ? 5.320 0.332 17.453 1.00 91.31 103 GLU A O 1
ATOM 840 N N . PHE A 1 104 ? 3.179 0.964 17.240 1.00 88.25 104 PHE A N 1
ATOM 841 C CA . PHE A 1 104 ? 3.196 0.966 15.781 1.00 88.25 104 PHE A CA 1
ATOM 842 C C . PHE A 1 104 ? 3.933 2.175 15.196 1.00 88.25 104 PHE A C 1
ATOM 844 O O . PHE A 1 104 ? 4.408 2.091 14.070 1.00 88.25 104 PHE A O 1
ATOM 851 N N . SER A 1 105 ? 4.137 3.273 15.929 1.00 85.56 105 SER A N 1
ATOM 852 C CA . SER A 1 105 ? 4.977 4.387 15.446 1.00 85.56 105 SER A CA 1
ATOM 853 C C . SER A 1 105 ? 6.486 4.102 15.460 1.00 85.56 105 SER A C 1
ATOM 855 O O . SER A 1 105 ? 7.250 4.888 14.900 1.00 85.56 105 SER A O 1
ATOM 857 N N . LYS A 1 106 ? 6.937 2.991 16.061 1.00 84.62 106 LYS A N 1
ATOM 858 C CA . LYS A 1 106 ? 8.370 2.662 16.191 1.00 84.62 106 LYS A CA 1
ATOM 859 C C . LYS A 1 106 ? 9.032 2.264 14.876 1.00 84.62 106 LYS A C 1
ATOM 861 O O . LYS A 1 106 ? 10.239 2.451 14.736 1.00 84.62 106 LYS A O 1
ATOM 866 N N . ASP A 1 107 ? 8.267 1.710 13.938 1.00 80.00 107 ASP A N 1
ATOM 867 C CA . ASP A 1 107 ? 8.775 1.264 12.644 1.00 80.00 107 ASP A CA 1
ATOM 868 C C . ASP A 1 107 ? 7.784 1.598 11.519 1.00 80.00 107 ASP A C 1
ATOM 870 O O . ASP A 1 107 ? 6.728 0.979 11.366 1.00 80.00 107 ASP A O 1
ATOM 874 N N . ASP A 1 108 ? 8.147 2.582 10.696 1.00 74.56 108 ASP A N 1
ATOM 875 C CA . ASP A 1 108 ? 7.341 3.009 9.549 1.00 74.56 108 ASP A CA 1
ATOM 876 C C . ASP A 1 108 ? 7.220 1.922 8.461 1.00 74.56 108 ASP A C 1
ATOM 878 O O . ASP A 1 108 ? 6.329 2.016 7.612 1.00 74.56 108 ASP A O 1
ATOM 882 N N . SER A 1 109 ? 8.073 0.888 8.468 1.00 75.06 109 SER A N 1
ATOM 883 C CA . SER A 1 109 ? 8.010 -0.210 7.493 1.00 75.06 109 SER A CA 1
ATOM 884 C C . SER A 1 109 ? 6.824 -1.151 7.713 1.00 75.06 109 SER A C 1
ATOM 886 O O . SER A 1 109 ? 6.357 -1.760 6.755 1.00 75.06 109 SER A O 1
ATOM 888 N N . ILE A 1 110 ? 6.297 -1.228 8.939 1.00 77.44 110 ILE A N 1
ATOM 889 C CA . ILE A 1 110 ? 5.173 -2.112 9.291 1.00 77.44 110 ILE A CA 1
ATOM 890 C C . ILE A 1 110 ? 3.832 -1.484 8.893 1.00 77.44 110 ILE A C 1
ATOM 892 O O . ILE A 1 110 ? 2.894 -2.183 8.517 1.00 77.44 110 ILE A O 1
ATOM 896 N N . ASN A 1 111 ? 3.747 -0.154 8.934 1.00 82.56 111 ASN A N 1
ATOM 897 C CA . ASN A 1 111 ? 2.520 0.580 8.618 1.00 82.56 111 ASN A CA 1
ATOM 898 C C . ASN A 1 111 ? 2.439 1.002 7.151 1.00 82.56 111 ASN A C 1
ATOM 900 O O . ASN A 1 111 ? 1.368 1.375 6.675 1.00 82.56 111 ASN A O 1
ATOM 904 N N . GLY A 1 112 ? 3.569 1.019 6.446 1.00 84.62 112 GLY A N 1
ATOM 905 C CA . GLY A 1 112 ? 3.624 1.368 5.036 1.00 84.62 112 GLY A CA 1
ATOM 906 C C . GLY A 1 112 ? 3.242 0.183 4.160 1.00 84.62 112 GLY A C 1
ATOM 907 O O . GLY A 1 112 ? 3.870 -0.867 4.219 1.00 84.62 112 GLY A O 1
ATOM 908 N N . TYR A 1 113 ? 2.265 0.374 3.285 1.00 86.88 113 TYR A N 1
ATOM 909 C CA . TYR A 1 113 ? 1.970 -0.564 2.206 1.00 86.88 113 TYR A CA 1
ATOM 910 C C . TYR A 1 113 ? 1.707 0.218 0.922 1.00 86.88 113 TYR A C 1
ATOM 912 O O . TYR A 1 113 ? 1.768 1.448 0.901 1.00 86.88 113 TYR A O 1
ATOM 920 N N . TRP A 1 114 ? 1.452 -0.483 -0.173 1.00 89.81 114 TRP A N 1
ATOM 921 C CA . TRP A 1 114 ? 1.078 0.154 -1.425 1.00 89.81 114 TRP A CA 1
ATOM 922 C C . TRP A 1 114 ? -0.172 -0.480 -2.014 1.00 89.81 114 TRP A C 1
ATOM 924 O O . TRP A 1 114 ? -0.399 -1.687 -1.897 1.00 89.81 114 TRP A O 1
ATOM 934 N N . THR A 1 115 ? -0.974 0.345 -2.675 1.00 91.75 115 THR A N 1
ATOM 935 C CA . THR A 1 115 ? -2.131 -0.088 -3.458 1.00 91.75 115 THR A CA 1
ATOM 936 C C . THR A 1 115 ? -1.799 -0.060 -4.944 1.00 91.75 115 THR A C 1
ATOM 938 O O . THR A 1 115 ? -0.976 0.733 -5.404 1.00 91.75 115 THR A O 1
ATOM 941 N N . TYR A 1 116 ? -2.435 -0.948 -5.710 1.00 93.25 116 TYR A N 1
ATOM 942 C CA . TYR A 1 116 ? -2.343 -0.951 -7.168 1.00 93.25 116 TYR A CA 1
ATOM 943 C C . TYR A 1 116 ? -3.429 -0.048 -7.752 1.00 93.25 116 TYR A C 1
ATOM 945 O O . TYR A 1 116 ? -4.612 -0.370 -7.661 1.00 93.25 116 TYR A O 1
ATOM 953 N N . GLU A 1 117 ? -3.026 1.052 -8.381 1.00 92.94 117 GLU A N 1
ATOM 954 C CA . GLU A 1 117 ? -3.956 2.071 -8.881 1.00 92.94 117 GLU A CA 1
ATOM 955 C C . GLU A 1 117 ? -4.363 1.815 -10.334 1.00 92.94 117 GLU A C 1
ATOM 957 O O . GLU A 1 117 ? -5.540 1.782 -10.689 1.00 92.94 117 GLU A O 1
ATOM 962 N N . SER A 1 118 ? -3.382 1.668 -11.226 1.00 92.88 118 SER A N 1
ATOM 963 C CA . SER A 1 118 ? -3.627 1.596 -12.670 1.00 92.88 118 SER A CA 1
ATOM 964 C C . SER A 1 118 ? -2.619 0.685 -13.357 1.00 92.88 118 SER A C 1
ATOM 966 O O . SER A 1 118 ? -1.426 0.803 -13.076 1.00 92.88 118 SER A O 1
ATOM 968 N N . PRO A 1 119 ? -3.054 -0.204 -14.268 1.00 95.31 119 PRO A N 1
ATOM 969 C CA . PRO A 1 119 ? -2.136 -1.069 -14.990 1.00 95.31 119 PRO A CA 1
ATOM 970 C C . PRO A 1 119 ? -1.299 -0.264 -15.985 1.00 95.31 119 PRO A C 1
ATOM 972 O O . PRO A 1 119 ? -1.789 0.659 -16.646 1.00 95.31 119 PRO A O 1
ATOM 975 N N . ILE A 1 120 ? -0.042 -0.663 -16.126 1.00 94.81 120 ILE A N 1
ATOM 976 C CA . ILE A 1 120 ? 0.958 -0.021 -16.969 1.00 94.81 120 ILE A CA 1
ATOM 977 C C . ILE A 1 120 ? 1.302 -0.924 -18.153 1.00 94.81 120 ILE A C 1
ATOM 979 O O . ILE A 1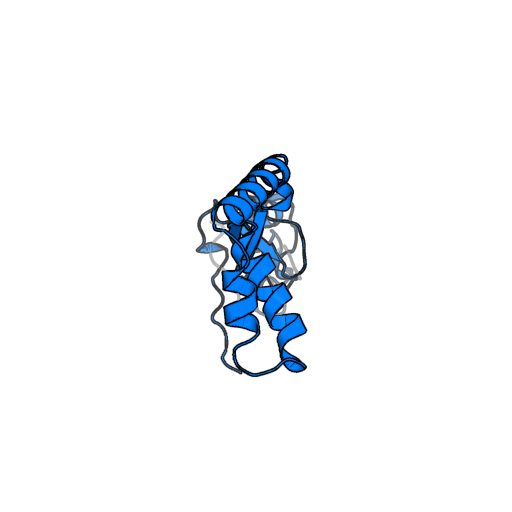 120 ? 1.395 -2.147 -18.047 1.00 94.81 120 ILE A O 1
ATOM 983 N N . GLU A 1 121 ? 1.477 -0.297 -19.308 1.00 94.62 121 GLU A N 1
ATOM 984 C CA . GLU A 1 121 ? 2.076 -0.882 -20.499 1.00 94.62 121 GLU A CA 1
ATOM 985 C C . GLU A 1 121 ? 3.523 -0.393 -20.614 1.00 94.62 121 GLU A C 1
ATOM 987 O O . GLU A 1 121 ? 3.777 0.814 -20.677 1.00 94.62 121 GLU A O 1
ATOM 992 N N . ILE A 1 122 ? 4.473 -1.328 -20.659 1.00 94.56 122 ILE A N 1
ATOM 993 C CA . ILE A 1 122 ? 5.885 -1.023 -20.895 1.00 94.56 122 ILE A CA 1
ATOM 994 C C . ILE A 1 122 ? 6.095 -0.829 -22.401 1.00 94.56 122 ILE A C 1
ATOM 996 O O . ILE A 1 122 ? 6.352 -1.776 -23.138 1.00 94.56 122 ILE A O 1
ATOM 1000 N N . ASP A 1 123 ? 5.973 0.416 -22.858 1.00 93.12 123 ASP A N 1
ATOM 1001 C CA . ASP A 1 123 ? 6.131 0.813 -24.263 1.00 93.12 123 ASP A CA 1
ATOM 1002 C C . ASP A 1 123 ? 7.537 1.347 -24.597 1.00 93.12 123 ASP A C 1
ATOM 1004 O O . ASP A 1 123 ? 7.763 1.945 -25.650 1.00 93.12 123 ASP A O 1
ATOM 1008 N N . VAL A 1 124 ? 8.491 1.124 -23.691 1.00 91.69 124 VAL A N 1
ATOM 1009 C CA . VAL A 1 124 ? 9.906 1.474 -23.833 1.00 91.69 124 VAL A CA 1
ATOM 1010 C C . VAL A 1 124 ? 10.715 0.184 -23.898 1.00 91.69 124 VAL A C 1
ATOM 1012 O O . VAL A 1 124 ? 10.483 -0.740 -23.121 1.00 91.69 124 VAL A O 1
ATOM 1015 N N . TYR A 1 125 ? 11.681 0.116 -24.815 1.00 92.56 125 TYR A N 1
ATOM 1016 C CA . TYR A 1 125 ? 12.366 -1.134 -25.142 1.00 92.56 125 TYR A CA 1
ATOM 1017 C C . TYR A 1 125 ? 13.891 -0.987 -25.145 1.00 92.56 125 TYR A C 1
ATOM 1019 O O . TYR A 1 125 ? 14.399 0.082 -25.500 1.00 92.56 125 TYR A O 1
ATOM 1027 N N . PRO A 1 126 ? 14.642 -2.054 -24.808 1.00 91.44 126 PRO A N 1
ATOM 1028 C CA . PRO A 1 126 ? 16.097 -2.016 -24.849 1.00 91.44 126 PRO A CA 1
ATOM 1029 C C . PRO A 1 126 ? 16.646 -1.786 -26.256 1.00 91.44 126 PRO A C 1
ATOM 1031 O O . PRO A 1 126 ? 16.036 -2.176 -27.257 1.00 91.44 126 PRO A O 1
ATOM 1034 N N . LYS A 1 127 ? 17.877 -1.268 -26.348 1.00 84.62 127 LYS A N 1
ATOM 1035 C CA . LYS A 1 127 ? 18.608 -1.228 -27.625 1.00 84.62 127 LYS A CA 1
ATOM 1036 C C . LYS A 1 127 ? 18.669 -2.630 -28.239 1.00 84.62 127 LYS A C 1
ATOM 1038 O O . LYS A 1 127 ? 18.907 -3.619 -27.551 1.00 84.62 127 LYS A O 1
ATOM 1043 N N . GLY A 1 128 ? 18.447 -2.722 -29.547 1.00 81.19 128 GLY A N 1
ATOM 1044 C CA . GLY A 1 128 ? 18.351 -4.012 -30.233 1.00 81.19 128 GLY A CA 1
ATOM 1045 C C . GLY A 1 128 ? 16.943 -4.623 -30.260 1.00 81.19 128 GLY A C 1
ATOM 1046 O O . GLY A 1 128 ? 16.787 -5.706 -30.822 1.00 81.19 128 GLY A O 1
ATOM 1047 N N . HIS A 1 129 ? 15.937 -3.940 -29.704 1.00 82.88 129 HIS A N 1
ATOM 1048 C CA . HIS A 1 129 ? 14.524 -4.289 -29.839 1.00 82.88 129 HIS A CA 1
ATOM 1049 C C . HIS A 1 129 ? 13.787 -3.249 -30.695 1.00 82.88 129 HIS A C 1
ATOM 1051 O O . HIS A 1 129 ? 14.184 -2.085 -30.793 1.00 82.88 129 HIS A O 1
ATOM 1057 N N . CYS A 1 130 ? 12.713 -3.685 -31.342 1.00 81.25 130 CYS A N 1
ATOM 1058 C CA . CYS A 1 130 ? 11.874 -2.862 -32.193 1.00 81.25 130 CYS A CA 1
ATOM 1059 C C . CYS A 1 130 ? 11.061 -1.872 -31.346 1.00 81.25 130 CYS A C 1
ATOM 1061 O O . CYS A 1 130 ? 10.271 -2.317 -30.514 1.00 81.25 130 CYS A O 1
ATOM 1063 N N . PRO A 1 131 ? 11.133 -0.553 -31.603 1.00 78.19 131 PRO A N 1
ATOM 1064 C CA . PRO A 1 131 ? 10.402 0.443 -30.822 1.00 78.19 131 PRO A CA 1
ATOM 1065 C C . PRO A 1 131 ? 8.877 0.359 -30.992 1.00 78.19 131 PRO A C 1
ATOM 1067 O O . PRO A 1 131 ? 8.143 0.995 -30.247 1.00 78.19 131 PRO A O 1
ATOM 1070 N N . LYS A 1 132 ? 8.385 -0.406 -31.976 1.00 79.31 132 LYS A N 1
ATOM 1071 C CA . LYS A 1 132 ? 6.948 -0.568 -32.234 1.00 79.31 132 LYS A CA 1
ATOM 1072 C C . LYS A 1 132 ? 6.308 -1.746 -31.506 1.00 79.31 132 LYS A C 1
ATOM 1074 O O . LYS A 1 132 ? 5.123 -1.685 -31.210 1.00 79.31 132 LYS A O 1
ATOM 1079 N N . CYS A 1 133 ? 7.049 -2.831 -31.290 1.00 81.00 133 CYS A N 1
ATOM 1080 C CA . CYS A 1 133 ? 6.483 -4.077 -30.755 1.00 81.00 133 CYS A CA 1
ATOM 1081 C C . CYS A 1 133 ? 7.345 -4.766 -29.700 1.00 81.00 133 CYS A C 1
ATOM 1083 O O . CYS A 1 133 ? 7.006 -5.868 -29.281 1.00 81.00 133 CYS A O 1
ATOM 1085 N N . GLY A 1 134 ? 8.492 -4.193 -29.341 1.00 79.75 134 GLY A N 1
ATOM 1086 C CA . GLY A 1 134 ? 9.386 -4.741 -28.329 1.00 79.75 134 GLY A CA 1
ATOM 1087 C C . GLY A 1 134 ? 10.147 -5.999 -28.712 1.00 79.75 134 GLY A C 1
ATOM 1088 O O . GLY A 1 134 ? 11.051 -6.379 -27.993 1.00 79.75 134 GLY A O 1
ATOM 1089 N N . ASN A 1 135 ? 9.881 -6.636 -29.849 1.00 82.38 135 ASN A N 1
ATOM 1090 C CA . ASN A 1 135 ? 10.650 -7.810 -30.263 1.00 82.38 135 ASN A CA 1
ATOM 1091 C C . ASN A 1 135 ? 12.110 -7.474 -30.583 1.00 82.38 135 ASN A C 1
ATOM 1093 O O . ASN A 1 135 ? 12.405 -6.432 -31.172 1.00 82.38 135 ASN A O 1
ATOM 1097 N N . LYS A 1 136 ? 13.013 -8.415 -30.302 1.00 80.75 136 LYS A N 1
ATOM 1098 C CA . LYS A 1 136 ? 14.416 -8.338 -30.731 1.00 80.75 136 LYS A CA 1
ATOM 1099 C C . LYS A 1 136 ? 14.525 -8.224 -32.254 1.00 80.75 136 LYS A C 1
ATOM 1101 O O . LYS A 1 136 ? 13.784 -8.876 -32.990 1.00 80.75 136 LYS A O 1
ATOM 1106 N N . TYR A 1 137 ? 15.477 -7.423 -32.729 1.00 76.88 137 TYR A N 1
ATOM 1107 C CA . TYR A 1 137 ? 15.852 -7.433 -34.139 1.00 76.88 137 TYR A CA 1
ATOM 1108 C C . TYR A 1 137 ? 16.525 -8.761 -34.491 1.00 76.88 137 TYR A C 1
ATOM 1110 O O . TYR A 1 137 ? 17.464 -9.184 -33.818 1.00 76.88 137 TYR A O 1
ATOM 1118 N N . VAL A 1 138 ? 16.067 -9.386 -35.574 1.00 64.75 138 VAL A N 1
ATOM 1119 C CA . VAL A 1 138 ? 16.668 -10.610 -36.136 1.00 64.75 138 VAL A CA 1
ATOM 1120 C C . VAL A 1 138 ? 17.976 -10.280 -36.833 1.00 64.75 138 VAL A C 1
ATOM 1122 O O . VAL A 1 138 ? 18.916 -11.068 -36.831 1.00 64.75 138 VAL A O 1
ATOM 1125 N N . ASN A 1 139 ? 18.037 -9.082 -37.416 1.00 64.31 139 ASN A N 1
ATOM 1126 C CA . ASN A 1 139 ? 19.228 -8.556 -38.042 1.00 64.31 139 ASN A CA 1
ATOM 1127 C C . ASN A 1 139 ? 19.468 -7.117 -37.575 1.00 64.31 139 ASN A C 1
ATOM 1129 O O . ASN A 1 139 ? 18.710 -6.205 -37.920 1.00 64.31 139 ASN A O 1
ATOM 1133 N N . LYS A 1 140 ? 20.518 -6.938 -36.765 1.00 58.22 140 LYS A N 1
ATOM 1134 C CA . LYS A 1 140 ? 20.896 -5.646 -36.179 1.00 58.22 140 LYS A CA 1
ATOM 1135 C C . LYS A 1 140 ? 21.355 -4.640 -37.235 1.00 58.22 140 LYS A C 1
ATOM 1137 O O . LYS A 1 140 ? 21.094 -3.456 -37.056 1.00 58.22 140 LYS A O 1
ATOM 1142 N N . ASP A 1 141 ? 21.949 -5.108 -38.332 1.00 60.50 141 ASP A N 1
ATOM 1143 C CA . ASP A 1 141 ? 22.483 -4.247 -39.396 1.00 60.50 141 ASP A CA 1
ATOM 1144 C C . ASP A 1 141 ? 21.372 -3.646 -40.267 1.00 60.50 141 ASP A C 1
ATOM 1146 O O . ASP A 1 141 ? 21.545 -2.591 -40.871 1.00 60.50 141 ASP A O 1
ATOM 1150 N N . PHE A 1 142 ? 20.204 -4.297 -40.301 1.00 59.62 142 PHE A N 1
ATOM 1151 C CA . PHE A 1 142 ? 19.064 -3.884 -41.125 1.00 59.62 142 PHE A CA 1
ATOM 1152 C C . PHE A 1 142 ? 17.856 -3.408 -40.305 1.00 59.62 142 PHE A C 1
ATOM 1154 O O . PHE A 1 142 ? 16.836 -3.047 -40.887 1.00 59.62 142 PHE A O 1
ATOM 1161 N N . GLY A 1 143 ? 17.931 -3.431 -38.966 1.00 60.88 143 GLY A N 1
ATOM 1162 C CA . GLY A 1 143 ? 16.827 -3.018 -38.089 1.00 60.88 143 GLY A CA 1
ATOM 1163 C C . GLY A 1 143 ? 15.530 -3.811 -38.310 1.00 60.88 143 GLY A C 1
ATOM 1164 O O . GLY A 1 143 ? 14.436 -3.274 -38.142 1.00 60.88 143 GLY A O 1
ATOM 1165 N N . MET A 1 144 ? 15.624 -5.080 -38.726 1.00 62.31 144 MET A N 1
ATOM 1166 C CA . MET A 1 144 ? 14.457 -5.896 -39.091 1.00 62.31 144 MET A CA 1
ATOM 1167 C C . MET A 1 144 ? 13.945 -6.729 -37.910 1.00 62.31 144 MET A C 1
ATOM 1169 O O . MET A 1 144 ? 14.713 -7.440 -37.259 1.00 62.31 144 MET A O 1
ATOM 1173 N N . CYS A 1 145 ? 12.639 -6.655 -37.644 1.00 68.00 145 CYS A N 1
ATOM 1174 C CA . CYS A 1 145 ? 11.937 -7.390 -36.587 1.00 68.00 145 CYS A CA 1
ATOM 1175 C C . CYS A 1 145 ? 10.846 -8.291 -37.191 1.00 68.00 145 CYS A C 1
ATOM 1177 O O . CYS A 1 145 ? 10.028 -7.805 -37.967 1.00 68.00 145 CYS A O 1
ATOM 1179 N N . GLU A 1 146 ? 10.776 -9.564 -36.780 1.00 65.75 146 GLU A N 1
ATOM 1180 C CA . GLU A 1 146 ? 9.887 -10.593 -37.365 1.00 65.75 146 GLU A CA 1
ATOM 1181 C C . GLU A 1 146 ? 8.405 -10.212 -37.411 1.00 65.75 146 GLU A C 1
ATOM 1183 O O . GLU A 1 146 ? 7.711 -10.610 -38.341 1.00 65.75 146 GLU A O 1
ATOM 1188 N N . LYS A 1 147 ? 7.908 -9.440 -36.432 1.00 68.12 147 LYS A N 1
ATOM 1189 C CA . LYS A 1 147 ? 6.472 -9.111 -36.335 1.00 68.12 147 LYS A CA 1
ATOM 1190 C C . LYS A 1 147 ? 6.062 -7.804 -37.011 1.00 68.12 147 LYS A C 1
ATOM 1192 O O . LYS A 1 147 ? 4.911 -7.684 -37.410 1.00 68.12 147 LYS A O 1
ATOM 1197 N N . CYS A 1 148 ? 6.951 -6.817 -37.122 1.00 65.12 148 CYS A N 1
ATOM 1198 C CA . CYS A 1 148 ? 6.592 -5.460 -37.565 1.00 65.12 148 CYS A CA 1
ATOM 1199 C C . CYS A 1 148 ? 7.272 -5.040 -38.870 1.00 65.12 148 CYS A C 1
ATOM 1201 O O . CYS A 1 148 ? 7.459 -3.845 -39.079 1.00 65.12 148 CYS A O 1
ATOM 1203 N N . CYS A 1 149 ? 7.659 -5.995 -39.721 1.00 53.59 149 CYS A N 1
ATOM 1204 C CA . CYS A 1 149 ? 8.353 -5.786 -40.998 1.00 53.59 149 CYS A CA 1
ATOM 1205 C C . CYS A 1 149 ? 7.543 -4.997 -42.059 1.00 53.59 149 CYS A C 1
ATOM 1207 O O . CYS A 1 149 ? 7.345 -5.456 -43.179 1.00 53.59 149 CYS A O 1
ATOM 1209 N N . GLU A 1 150 ? 7.164 -3.758 -41.757 1.00 53.44 150 GLU A N 1
ATOM 1210 C CA . GLU A 1 150 ? 7.078 -2.679 -42.736 1.00 53.44 150 GLU A CA 1
ATOM 1211 C C . GLU A 1 150 ? 8.371 -1.868 -42.603 1.00 53.44 150 GLU A C 1
ATOM 1213 O O . GLU A 1 150 ? 8.652 -1.299 -41.549 1.00 53.44 150 GLU A O 1
ATOM 1218 N N . LYS A 1 151 ? 9.197 -1.887 -43.653 1.00 51.72 151 LYS A N 1
ATOM 1219 C CA . LYS A 1 151 ? 10.518 -1.243 -43.744 1.00 51.72 151 LYS A CA 1
ATOM 1220 C C . LYS A 1 151 ? 10.519 0.167 -43.127 1.00 51.72 151 LYS A C 1
ATOM 1222 O O . LYS A 1 151 ? 10.087 1.117 -43.770 1.00 51.72 151 LYS A O 1
ATOM 1227 N N . HIS A 1 152 ? 11.056 0.325 -41.917 1.00 48.12 152 HIS A N 1
ATOM 1228 C CA . HIS A 1 152 ? 11.376 1.643 -41.355 1.00 48.12 152 HIS A CA 1
ATOM 1229 C C . HIS A 1 152 ? 12.758 2.065 -41.858 1.00 48.12 152 HIS A C 1
ATOM 1231 O O . HIS A 1 152 ? 13.764 1.933 -41.173 1.00 48.12 152 HIS A O 1
ATOM 1237 N N . PHE A 1 153 ? 12.798 2.512 -43.114 1.00 49.88 153 PHE A N 1
ATOM 1238 C CA . PHE A 1 153 ? 13.920 3.259 -43.674 1.00 49.88 153 PHE A CA 1
ATOM 1239 C C . PHE A 1 153 ? 13.599 4.748 -43.564 1.00 49.88 153 PHE A C 1
ATOM 1241 O O . PHE A 1 153 ? 13.040 5.314 -44.495 1.00 49.88 153 PHE A O 1
ATOM 1248 N N . GLU A 1 154 ? 13.981 5.393 -42.463 1.00 44.12 154 GLU A N 1
ATOM 1249 C CA . GLU A 1 154 ? 14.176 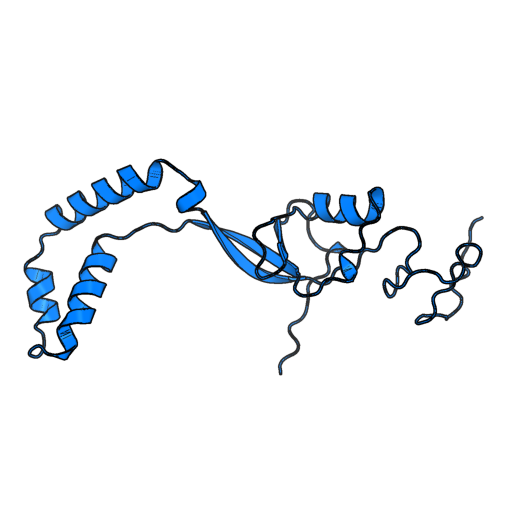6.846 -42.459 1.00 44.12 154 GLU A CA 1
ATOM 1250 C C . GLU A 1 154 ? 15.458 7.221 -41.701 1.00 44.12 154 GLU A C 1
ATOM 1252 O O . GLU A 1 154 ? 15.501 7.309 -40.481 1.00 44.12 154 GLU A O 1
ATOM 1257 N N . LYS A 1 155 ? 16.499 7.438 -42.518 1.00 41.38 155 LYS A N 1
ATOM 1258 C CA . LYS A 1 155 ? 17.570 8.440 -42.391 1.00 41.38 155 LYS A CA 1
ATOM 1259 C C . LYS A 1 155 ? 18.470 8.383 -41.147 1.00 41.38 155 LYS A C 1
ATOM 1261 O O . LYS A 1 155 ? 18.345 9.185 -40.231 1.00 41.38 155 LYS A O 1
ATOM 1266 N N . LEU A 1 156 ? 19.514 7.555 -41.241 1.00 35.38 156 LEU A N 1
ATOM 1267 C CA . LEU A 1 156 ? 20.857 7.994 -40.844 1.00 35.38 156 LEU A CA 1
ATOM 1268 C C . LEU A 1 156 ? 21.432 8.802 -42.016 1.00 35.38 156 LEU A C 1
ATOM 1270 O O . LEU A 1 156 ? 21.931 8.228 -42.985 1.00 35.38 156 LEU A O 1
ATOM 1274 N N . GLY A 1 157 ? 21.247 10.118 -41.954 1.00 35.09 157 GLY A N 1
ATOM 1275 C CA . GLY A 1 157 ? 21.979 11.115 -42.730 1.00 35.09 157 GLY A CA 1
ATOM 1276 C C . GLY A 1 157 ? 22.690 12.035 -41.757 1.00 35.09 157 GLY A C 1
ATOM 1277 O O . GLY A 1 157 ? 22.028 12.409 -40.764 1.00 35.09 157 GLY A O 1
#

Organism: NCBI:txid1348973

Secondary structure (DSSP, 8-state):
-----PEEGGGS-TT-EEEETT---EEEHHHHHHIIIII---GGGS--EEEEEEEE----HHHHHHHHHHHHHTTSPTTHHHHHHHTS-HHHHHHHHHHHHHHHTT-HHHHEEEEEEEEEE-----TTB-TTT-PBPSBTTTTB-TT--S-------

pLDDT: mean 86.02, std 14.61, range [35.09, 98.12]

Radius of gyration: 26.08 Å; chains: 1; bounding box: 53×28×73 Å

Foldseek 3Di:
DDPADAAELVPDDQQFWKDAPPDPDIDGSVRVLCCFAPVVDLCLVDFRMFGKDKDFAADALVVVLLVVLVVVCPPPDPCVSVVSSVVDDPVNRVVVSVVRCVVVVPDRVVGIDIDGDGHHRHQGHYPQADSHPRAGAPDNVQSHGPPPPPRPDDDPD

Sequence (157 aa):
MRLVRKVKLSSLQDTTEIAIKGHSTIYTVAELKREILVLGEPHHLTDDWYAVKKERWSPSAQSMIEQYIDSEADEMYEDWDELAMECISFEAIDKIQAILDCEFSKDDSINGYWTYESPIEIDVYPKGHCPKCGNKYVNKDFGMCEKCCEKHFEKLG